Protein AF-A0A538CU78-F1 (afdb_monomer_lite)

Sequence (81 aa):
MAVREGLLALLGDGPSHGYQLKTGFEAATGGVWSLNVGQVYTTLERLERDGFVASTEADGQRSYRLTEDGVGELGAWWDST

Secondary structure (DSSP, 8-state):
--HHHHHHHHHHT--EEHHHHHHHHHHHTTTSSPPPHHHHHHHHHHHHHTTSEEEEEETTEEEEEE-HHHHHHHHHHHHT-

Structure (mmCIF, N/CA/C/O backbone):
data_AF-A0A538CU78-F1
#
_entry.id   AF-A0A538CU78-F1
#
loop_
_atom_site.group_PDB
_atom_site.id
_atom_site.type_symbol
_atom_site.label_atom_id
_atom_site.label_alt_id
_atom_site.label_comp_id
_atom_site.label_asym_id
_atom_site.label_entity_id
_atom_site.label_seq_id
_atom_site.pdbx_PDB_ins_code
_atom_site.Cartn_x
_atom_site.Cartn_y
_atom_site.Cartn_z
_atom_site.occupancy
_atom_site.B_iso_or_equiv
_atom_site.auth_seq_id
_atom_site.auth_comp_id
_atom_site.auth_asym_id
_atom_site.auth_atom_id
_atom_site.pdbx_PDB_model_num
ATOM 1 N N . MET A 1 1 ? 3.058 0.337 -15.202 1.00 62.19 1 MET A N 1
ATOM 2 C CA . MET A 1 1 ? 2.519 0.176 -13.838 1.00 62.19 1 MET A CA 1
ATOM 3 C C . MET A 1 1 ? 2.665 1.508 -13.126 1.00 62.19 1 MET A C 1
ATOM 5 O O . MET A 1 1 ? 3.797 1.959 -12.985 1.00 62.19 1 MET A O 1
ATOM 9 N N . ALA A 1 2 ? 1.571 2.190 -12.782 1.00 85.75 2 ALA A N 1
ATOM 10 C CA . ALA A 1 2 ? 1.665 3.357 -11.914 1.00 85.75 2 ALA A CA 1
ATOM 11 C C . ALA A 1 2 ? 1.611 2.895 -10.447 1.00 85.75 2 ALA A C 1
ATOM 13 O O . ALA A 1 2 ? 1.266 1.754 -10.132 1.00 85.75 2 ALA A O 1
ATOM 14 N N . VAL A 1 3 ? 2.015 3.780 -9.534 1.00 91.50 3 VAL A N 1
ATOM 15 C CA . VAL A 1 3 ? 2.093 3.481 -8.092 1.00 91.50 3 VAL A CA 1
ATOM 16 C C . VAL A 1 3 ? 0.750 3.011 -7.540 1.00 91.50 3 VAL A C 1
ATOM 18 O O . VAL A 1 3 ? 0.708 2.108 -6.714 1.00 91.50 3 VAL A O 1
ATOM 21 N N . ARG A 1 4 ? -0.346 3.595 -8.030 1.00 94.50 4 ARG A N 1
ATOM 22 C CA . ARG A 1 4 ? -1.707 3.234 -7.641 1.00 94.50 4 ARG A CA 1
ATOM 23 C C . ARG A 1 4 ? -1.998 1.755 -7.902 1.00 94.50 4 ARG A C 1
ATOM 25 O O . ARG A 1 4 ? -2.396 1.059 -6.974 1.00 94.50 4 ARG A O 1
ATOM 32 N N . GLU A 1 5 ? -1.762 1.276 -9.122 1.00 94.38 5 GLU A N 1
ATOM 33 C CA . GLU A 1 5 ? -2.044 -0.116 -9.494 1.00 94.38 5 GLU A CA 1
ATOM 34 C C . GLU A 1 5 ? -1.122 -1.078 -8.744 1.00 94.38 5 GLU A C 1
ATOM 36 O O . GLU A 1 5 ? -1.570 -2.122 -8.285 1.00 94.38 5 GLU A O 1
ATOM 41 N N . GLY A 1 6 ? 0.144 -0.702 -8.535 1.00 94.19 6 GLY A N 1
ATOM 42 C CA . GLY A 1 6 ? 1.063 -1.514 -7.737 1.00 94.19 6 GLY A CA 1
ATOM 43 C C . GLY A 1 6 ? 0.618 -1.668 -6.278 1.00 94.19 6 GLY A C 1
ATOM 44 O O . GLY A 1 6 ? 0.709 -2.759 -5.725 1.00 94.19 6 GLY A O 1
ATOM 45 N N . LEU A 1 7 ? 0.096 -0.608 -5.653 1.00 95.69 7 LEU A N 1
ATOM 46 C CA . LEU A 1 7 ? -0.431 -0.690 -4.286 1.00 95.69 7 LEU A CA 1
ATOM 47 C C . LEU A 1 7 ? -1.729 -1.503 -4.208 1.00 95.69 7 LEU A C 1
ATOM 49 O O . LEU A 1 7 ? -1.890 -2.272 -3.264 1.00 95.69 7 LEU A O 1
ATOM 53 N N . LEU A 1 8 ? -2.627 -1.368 -5.190 1.00 96.44 8 LEU A N 1
ATOM 54 C CA . LEU A 1 8 ? -3.830 -2.203 -5.275 1.00 96.44 8 LEU A CA 1
ATOM 55 C C . LEU A 1 8 ? -3.463 -3.684 -5.440 1.00 96.44 8 LEU A C 1
ATOM 57 O O . LEU A 1 8 ? -4.006 -4.518 -4.723 1.00 96.44 8 LEU A O 1
ATOM 61 N N . ALA A 1 9 ? -2.497 -3.996 -6.309 1.00 95.50 9 ALA A N 1
ATOM 62 C CA . ALA A 1 9 ? -2.024 -5.360 -6.529 1.00 95.50 9 ALA A CA 1
ATOM 63 C C . ALA A 1 9 ? -1.466 -5.990 -5.244 1.00 95.50 9 ALA A C 1
ATOM 65 O O . ALA A 1 9 ? -1.854 -7.099 -4.894 1.00 95.50 9 ALA A O 1
ATOM 66 N N . LEU A 1 10 ? -0.628 -5.262 -4.497 1.00 96.06 10 LEU A N 1
ATOM 67 C CA . LEU A 1 10 ? -0.080 -5.740 -3.221 1.00 96.06 10 LEU A CA 1
ATOM 68 C C . LEU A 1 10 ? -1.161 -5.960 -2.154 1.00 96.06 10 LEU A C 1
ATOM 70 O O . LEU A 1 10 ? -1.060 -6.884 -1.355 1.00 96.06 10 LEU A O 1
ATOM 74 N N . LEU A 1 11 ? -2.203 -5.125 -2.131 1.00 97.00 11 LEU A N 1
ATOM 75 C CA . LEU A 1 11 ? -3.342 -5.311 -1.228 1.00 97.00 11 LEU A CA 1
ATOM 76 C C . LEU A 1 11 ? -4.277 -6.451 -1.663 1.00 97.00 11 LEU A C 1
ATOM 78 O O . LEU A 1 11 ? -5.087 -6.902 -0.851 1.00 97.00 11 LEU A O 1
ATOM 82 N N . GLY A 1 12 ? -4.153 -6.930 -2.904 1.00 95.31 12 GLY A N 1
ATOM 83 C CA . GLY A 1 12 ? -4.817 -8.137 -3.398 1.00 95.31 12 GLY A CA 1
ATOM 84 C C . GLY A 1 12 ? -4.368 -9.407 -2.673 1.00 95.31 12 GLY A C 1
ATOM 85 O O . GLY A 1 12 ? -5.177 -10.314 -2.490 1.00 95.31 12 GLY A O 1
ATOM 86 N N . ASP A 1 13 ? -3.126 -9.434 -2.179 1.00 92.81 13 ASP A N 1
ATOM 87 C CA . ASP A 1 13 ? -2.578 -10.556 -1.404 1.00 92.81 13 ASP A CA 1
ATOM 88 C C . ASP A 1 13 ? -3.036 -10.547 0.068 1.00 92.81 13 ASP A C 1
ATOM 90 O O . ASP A 1 13 ? -2.906 -11.549 0.776 1.00 92.81 13 ASP A O 1
ATOM 94 N N . GLY A 1 14 ? -3.596 -9.429 0.543 1.00 93.56 14 GLY A N 1
ATOM 95 C CA . GLY A 1 14 ? -4.191 -9.300 1.871 1.00 93.56 14 GLY A CA 1
ATOM 96 C C . GLY A 1 14 ? -3.908 -7.965 2.573 1.00 93.56 14 GLY A C 1
ATOM 97 O O . GLY A 1 14 ? -3.172 -7.113 2.064 1.00 93.56 14 GLY A O 1
ATOM 98 N N . PRO A 1 15 ? -4.494 -7.760 3.773 1.00 95.19 15 PRO A N 1
ATOM 99 C CA . PRO A 1 15 ? -4.319 -6.529 4.531 1.00 95.19 15 PRO A CA 1
ATOM 100 C C . PRO A 1 15 ? -2.852 -6.259 4.866 1.00 95.19 15 PRO A C 1
ATOM 102 O O . PRO A 1 15 ? -2.147 -7.153 5.331 1.00 95.19 15 PRO A O 1
ATOM 105 N N . SER A 1 16 ? -2.404 -5.023 4.661 1.00 96.44 16 SER A N 1
ATOM 106 C CA . SER A 1 16 ? -0.997 -4.645 4.805 1.00 96.44 16 SER A CA 1
ATOM 107 C C . SER A 1 16 ? -0.824 -3.244 5.377 1.00 96.44 16 SER A C 1
ATOM 109 O O . SER A 1 16 ? -1.657 -2.352 5.205 1.00 96.44 16 SER A O 1
ATOM 111 N N . HIS A 1 17 ? 0.309 -3.019 6.033 1.00 95.56 17 HIS A N 1
ATOM 112 C CA . HIS A 1 17 ? 0.703 -1.702 6.524 1.00 95.56 17 HIS A CA 1
ATOM 113 C C . HIS A 1 17 ? 1.414 -0.882 5.444 1.00 95.56 17 HIS A C 1
ATOM 115 O O . HIS A 1 17 ? 2.101 -1.433 4.586 1.00 95.56 17 HIS A O 1
ATOM 121 N N . GLY A 1 18 ? 1.349 0.452 5.535 1.00 93.50 18 GLY A N 1
ATOM 122 C CA . GLY A 1 18 ? 1.983 1.349 4.555 1.00 93.50 18 GLY A CA 1
ATOM 123 C C . GLY A 1 18 ? 3.477 1.068 4.333 1.00 93.50 18 GLY A C 1
ATOM 124 O O . GLY A 1 18 ? 3.957 1.090 3.203 1.00 93.50 18 GLY A O 1
ATOM 125 N N . TYR A 1 19 ? 4.215 0.712 5.389 1.00 93.44 19 TYR A N 1
ATOM 126 C CA . TYR A 1 19 ? 5.624 0.334 5.252 1.00 93.44 19 TYR A CA 1
ATOM 127 C C . TYR A 1 19 ? 5.821 -1.000 4.514 1.00 93.44 19 TYR A C 1
ATOM 129 O O . TYR A 1 19 ? 6.703 -1.103 3.666 1.00 93.44 19 TYR A O 1
ATOM 137 N N . GLN A 1 20 ? 4.978 -2.002 4.781 1.00 94.94 20 GLN A N 1
ATOM 138 C CA . GLN A 1 20 ? 5.026 -3.284 4.067 1.00 94.94 20 GLN A CA 1
ATOM 139 C C . GLN A 1 20 ? 4.720 -3.092 2.582 1.00 94.94 20 GLN A C 1
ATOM 141 O O . GLN A 1 20 ? 5.413 -3.656 1.742 1.00 94.94 20 GLN A O 1
ATOM 146 N N . LEU A 1 21 ? 3.753 -2.231 2.258 1.00 95.62 21 LEU A N 1
ATOM 147 C CA . LEU A 1 21 ? 3.423 -1.882 0.879 1.00 95.62 21 LEU A CA 1
ATOM 148 C C . LEU A 1 21 ? 4.584 -1.183 0.165 1.00 95.62 21 LEU A C 1
ATOM 150 O O . LEU A 1 21 ? 4.884 -1.517 -0.977 1.00 95.62 21 LEU A O 1
ATOM 154 N N . LYS A 1 22 ? 5.291 -0.267 0.841 1.00 95.19 22 LYS A N 1
ATOM 155 C CA . LYS A 1 22 ? 6.518 0.346 0.308 1.00 95.19 22 LYS A CA 1
ATOM 156 C C . LYS A 1 22 ? 7.549 -0.721 -0.062 1.00 95.19 22 LYS A C 1
ATOM 158 O O . LYS A 1 22 ? 8.053 -0.731 -1.182 1.00 95.19 22 LYS A O 1
ATOM 163 N N . THR A 1 23 ? 7.873 -1.598 0.889 1.00 94.25 23 THR A N 1
ATOM 164 C CA . THR A 1 23 ? 8.891 -2.638 0.703 1.00 94.25 23 THR A CA 1
ATOM 165 C C . THR A 1 23 ? 8.478 -3.641 -0.371 1.00 94.25 23 THR A C 1
ATOM 167 O O . THR A 1 23 ? 9.299 -3.992 -1.213 1.00 94.25 23 THR A O 1
ATOM 170 N N . GLY A 1 24 ? 7.211 -4.059 -0.386 1.00 94.75 24 GLY A N 1
ATOM 171 C CA . GLY A 1 24 ? 6.659 -4.934 -1.418 1.00 94.75 24 GLY A CA 1
ATOM 172 C C . GLY A 1 24 ? 6.729 -4.305 -2.809 1.00 94.75 24 GLY A C 1
ATOM 173 O O . GLY A 1 24 ? 7.142 -4.966 -3.756 1.00 94.75 24 GLY A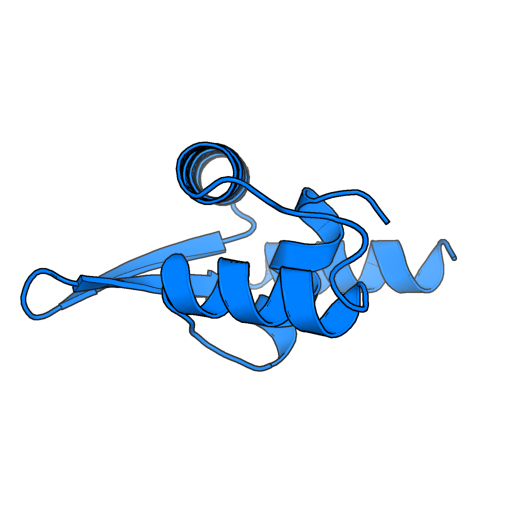 O 1
ATOM 174 N N . PHE A 1 25 ? 6.420 -3.012 -2.929 1.00 94.50 25 PHE A N 1
ATOM 175 C CA . PHE A 1 25 ? 6.493 -2.286 -4.198 1.00 94.50 25 PHE A CA 1
ATOM 176 C C . PHE A 1 25 ? 7.934 -2.174 -4.713 1.00 94.50 25 PHE A C 1
ATOM 178 O O . PHE A 1 25 ? 8.212 -2.441 -5.883 1.00 94.50 25 PHE A O 1
ATOM 185 N N . GLU A 1 26 ? 8.877 -1.816 -3.841 1.00 93.44 26 GLU A N 1
ATOM 186 C CA . GLU A 1 26 ? 10.300 -1.764 -4.194 1.00 93.44 26 GLU A CA 1
ATOM 187 C C . GLU A 1 26 ? 10.822 -3.151 -4.597 1.00 93.44 26 GLU A C 1
ATOM 189 O O . GLU A 1 26 ? 11.534 -3.268 -5.592 1.00 93.44 26 GLU A O 1
ATOM 194 N N . ALA A 1 27 ? 10.420 -4.216 -3.897 1.00 92.69 27 ALA A N 1
ATOM 195 C CA . ALA A 1 27 ? 10.781 -5.585 -4.259 1.00 92.69 27 ALA A CA 1
ATOM 196 C C . ALA A 1 27 ? 10.198 -6.004 -5.621 1.00 92.69 27 ALA A C 1
ATOM 198 O O . ALA A 1 27 ? 10.931 -6.518 -6.466 1.00 92.69 27 ALA A O 1
ATOM 199 N N . ALA A 1 28 ? 8.913 -5.732 -5.871 1.00 90.44 28 ALA A N 1
ATOM 200 C CA . ALA A 1 28 ? 8.236 -6.063 -7.127 1.00 90.44 28 ALA A CA 1
ATOM 201 C C . ALA A 1 28 ? 8.824 -5.320 -8.340 1.00 90.44 28 ALA A C 1
ATOM 203 O O . ALA A 1 28 ? 8.795 -5.825 -9.460 1.00 90.44 28 ALA A O 1
ATOM 204 N N . THR A 1 29 ? 9.397 -4.135 -8.121 1.00 89.12 29 THR A N 1
ATOM 205 C CA . THR A 1 29 ? 10.057 -3.331 -9.164 1.00 89.12 29 THR A CA 1
ATOM 206 C C . THR A 1 29 ? 11.565 -3.584 -9.265 1.00 89.12 29 THR A C 1
ATOM 208 O O . THR A 1 29 ? 12.262 -2.878 -9.996 1.00 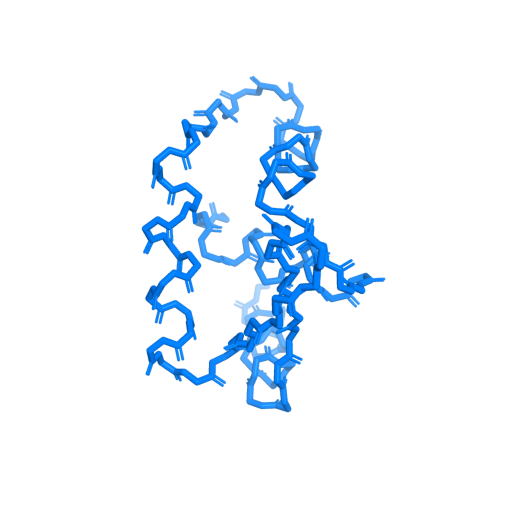89.12 29 THR A O 1
ATOM 211 N N . GLY A 1 30 ? 12.100 -4.571 -8.535 1.00 88.75 30 GLY A N 1
ATOM 212 C CA . GLY A 1 30 ? 13.530 -4.886 -8.529 1.00 88.75 30 GLY A CA 1
ATOM 213 C C . GLY A 1 30 ? 14.406 -3.762 -7.966 1.00 88.75 30 GLY A C 1
ATOM 214 O O . GLY A 1 30 ? 15.563 -3.629 -8.354 1.00 88.75 30 GLY A O 1
ATOM 215 N N . GLY A 1 31 ? 13.849 -2.907 -7.104 1.00 83.81 31 GLY A N 1
ATOM 216 C CA . GLY A 1 31 ? 14.527 -1.753 -6.511 1.00 83.81 31 GLY A CA 1
ATOM 217 C C . GLY A 1 31 ? 14.767 -0.587 -7.474 1.00 83.81 31 GLY A C 1
ATOM 218 O O . GLY A 1 31 ? 15.319 0.431 -7.063 1.00 83.81 31 GLY A O 1
ATOM 219 N N . VAL A 1 32 ? 14.343 -0.702 -8.739 1.00 83.06 32 VAL A N 1
ATOM 220 C CA . VAL A 1 32 ? 14.499 0.356 -9.752 1.00 83.06 32 VAL A CA 1
ATOM 221 C C . VAL A 1 32 ? 13.639 1.566 -9.405 1.00 83.06 32 VAL A C 1
ATOM 223 O O . VAL A 1 32 ? 14.030 2.706 -9.656 1.00 83.06 32 VAL A O 1
ATOM 226 N N . TRP A 1 33 ? 12.478 1.327 -8.793 1.00 83.19 33 TRP A N 1
ATOM 227 C CA . TRP A 1 33 ? 11.577 2.383 -8.373 1.00 83.19 33 TRP A CA 1
ATOM 228 C C . TRP A 1 33 ? 11.568 2.503 -6.852 1.00 83.19 33 TRP A C 1
ATOM 230 O O . TRP A 1 33 ? 10.905 1.732 -6.162 1.00 83.19 33 TRP A O 1
ATOM 240 N N . SER A 1 34 ? 12.269 3.509 -6.323 1.00 81.94 34 SER A N 1
ATOM 241 C CA . SER A 1 34 ? 12.153 3.842 -4.903 1.00 81.94 34 SER A CA 1
ATOM 242 C C . SER A 1 34 ? 10.940 4.732 -4.670 1.00 8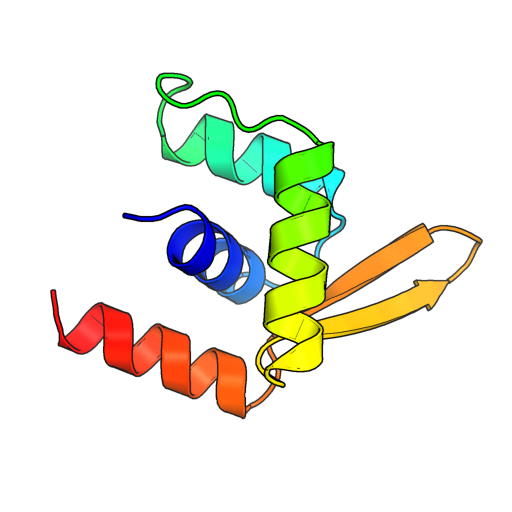1.94 34 SER A C 1
ATOM 244 O O . SER A 1 34 ? 10.847 5.853 -5.179 1.00 81.94 34 SER A O 1
ATOM 246 N N . LEU A 1 35 ? 9.991 4.204 -3.906 1.00 86.81 35 LEU A N 1
ATOM 247 C CA . LEU A 1 35 ? 8.776 4.901 -3.526 1.00 86.81 35 LEU A CA 1
ATOM 248 C C . LEU A 1 35 ? 8.984 5.512 -2.143 1.00 86.81 35 LEU A C 1
ATOM 250 O O . LEU A 1 35 ? 9.183 4.791 -1.167 1.00 86.81 35 LEU A O 1
ATOM 254 N N . ASN A 1 36 ? 8.946 6.839 -2.025 1.00 90.69 36 ASN A N 1
ATOM 255 C CA . ASN A 1 36 ? 9.061 7.450 -0.703 1.00 90.69 36 ASN A CA 1
ATOM 256 C C . ASN A 1 36 ? 7.803 7.167 0.140 1.00 90.69 36 ASN A C 1
ATOM 258 O O . ASN A 1 36 ? 6.698 7.005 -0.380 1.00 90.69 36 ASN A O 1
ATOM 262 N N . VAL A 1 37 ? 7.973 7.127 1.463 1.00 89.88 37 VAL A N 1
ATOM 263 C CA . VAL A 1 37 ? 6.892 6.754 2.387 1.00 89.88 37 VAL A CA 1
ATOM 264 C C . VAL A 1 37 ? 5.712 7.737 2.347 1.00 89.88 37 VAL A C 1
ATOM 266 O O . VAL A 1 37 ? 4.563 7.319 2.444 1.00 89.88 37 VAL A O 1
ATOM 269 N N . GLY A 1 38 ? 5.967 9.032 2.134 1.00 94.06 38 GLY A N 1
ATOM 270 C CA . GLY A 1 38 ? 4.908 10.037 2.015 1.00 94.06 38 GLY A CA 1
ATOM 271 C C . GLY A 1 38 ? 4.029 9.809 0.784 1.00 94.06 38 GLY A C 1
ATOM 272 O O . GLY A 1 38 ? 2.812 9.967 0.852 1.00 94.06 38 GLY A O 1
ATOM 273 N N . GLN A 1 39 ? 4.627 9.369 -0.324 1.00 94.31 39 GLN A N 1
ATOM 274 C CA . GLN A 1 39 ? 3.921 9.038 -1.554 1.00 94.31 39 GLN A CA 1
ATOM 275 C C . GLN A 1 39 ? 3.029 7.811 -1.370 1.00 94.31 39 GLN A C 1
ATOM 277 O O . GLN A 1 39 ? 1.897 7.837 -1.840 1.00 94.31 39 GLN A O 1
ATOM 282 N N . VAL A 1 40 ? 3.489 6.791 -0.635 1.00 95.56 40 VAL A N 1
ATOM 283 C CA . VAL A 1 40 ? 2.649 5.639 -0.264 1.00 95.56 40 VAL A CA 1
ATOM 284 C C . VAL A 1 40 ? 1.392 6.111 0.456 1.00 95.56 40 VAL A C 1
ATOM 286 O O . VAL A 1 40 ? 0.289 5.800 0.017 1.00 95.56 40 VAL A O 1
ATOM 289 N N . TYR A 1 41 ? 1.547 6.905 1.519 1.00 95.00 41 TYR A N 1
ATOM 290 C CA . TYR A 1 41 ? 0.404 7.387 2.294 1.00 95.00 41 TYR A CA 1
ATOM 291 C C . TYR A 1 41 ? -0.511 8.297 1.475 1.00 95.00 41 TYR A C 1
ATOM 293 O O . TYR A 1 41 ? -1.717 8.096 1.485 1.00 95.00 41 TYR A O 1
ATOM 301 N N . THR A 1 42 ? 0.044 9.204 0.669 1.00 96.12 42 THR A N 1
ATOM 302 C CA . THR A 1 42 ? -0.757 10.076 -0.209 1.00 96.12 42 THR A CA 1
ATOM 303 C C . THR A 1 42 ? -1.559 9.263 -1.229 1.00 96.12 42 THR A C 1
ATOM 305 O O . THR A 1 42 ? -2.686 9.618 -1.572 1.00 96.12 42 THR A O 1
ATOM 308 N N . THR A 1 43 ? -0.995 8.173 -1.759 1.00 96.50 43 THR A N 1
ATOM 309 C CA . THR A 1 43 ? -1.724 7.288 -2.673 1.00 96.50 43 THR A CA 1
ATOM 310 C C . THR A 1 43 ? -2.781 6.467 -1.937 1.00 96.50 43 THR A C 1
ATOM 312 O O . THR A 1 43 ? -3.892 6.359 -2.445 1.00 96.50 43 THR A O 1
ATOM 315 N N . LEU A 1 44 ? -2.485 5.952 -0.742 1.00 97.19 44 LEU A N 1
ATOM 316 C CA . LEU A 1 44 ? -3.455 5.228 0.086 1.00 97.19 44 LEU A CA 1
ATOM 317 C C . LEU A 1 44 ? -4.636 6.111 0.499 1.00 97.19 44 LEU A C 1
ATOM 319 O O . LEU A 1 44 ? -5.771 5.675 0.379 1.00 97.19 44 LEU A O 1
ATOM 323 N N . GLU A 1 45 ? -4.392 7.364 0.882 1.00 96.94 45 GLU A N 1
ATOM 324 C CA . GLU A 1 45 ? -5.445 8.340 1.195 1.00 96.94 45 GLU A CA 1
ATOM 325 C C . GLU A 1 45 ? -6.364 8.595 -0.004 1.00 96.94 45 GLU A C 1
ATOM 327 O O . GLU A 1 45 ? -7.578 8.705 0.149 1.00 96.94 45 GLU A O 1
ATOM 332 N N . ARG A 1 46 ? -5.802 8.672 -1.217 1.00 97.38 46 ARG A N 1
ATOM 333 C CA . ARG A 1 46 ? -6.598 8.818 -2.445 1.00 97.38 46 ARG A CA 1
ATOM 334 C C . ARG A 1 46 ? -7.410 7.564 -2.734 1.00 97.38 46 ARG A C 1
ATOM 336 O O . ARG A 1 46 ? -8.590 7.685 -3.020 1.00 97.38 46 ARG A O 1
ATOM 343 N N . LEU A 1 47 ? -6.801 6.386 -2.629 1.00 97.69 47 LEU A N 1
ATOM 344 C CA . LEU A 1 47 ? -7.495 5.111 -2.811 1.00 97.69 47 LEU A CA 1
ATOM 345 C C . LEU A 1 47 ? -8.624 4.922 -1.791 1.00 97.69 47 LEU A C 1
ATOM 347 O O . LEU A 1 47 ? -9.678 4.406 -2.144 1.00 97.69 47 LEU A O 1
ATOM 351 N N . GLU A 1 48 ? -8.418 5.360 -0.551 1.00 97.56 48 GLU A N 1
ATOM 352 C CA . GLU A 1 48 ? -9.424 5.321 0.509 1.00 97.56 48 GLU A CA 1
ATOM 353 C C . GLU A 1 48 ? -10.554 6.322 0.257 1.00 97.56 48 GLU A C 1
ATOM 355 O O . GLU A 1 48 ? -11.727 5.961 0.324 1.00 97.56 48 GLU A O 1
ATOM 360 N N . ARG A 1 49 ? -10.218 7.555 -0.140 1.00 97.75 49 ARG A N 1
ATOM 361 C CA . ARG A 1 49 ? -11.200 8.562 -0.568 1.00 97.75 49 ARG A CA 1
ATOM 362 C C . ARG A 1 49 ? -12.037 8.086 -1.756 1.00 97.75 49 ARG A C 1
ATOM 364 O O . ARG A 1 49 ? -13.232 8.359 -1.802 1.00 97.75 49 ARG A O 1
ATOM 371 N N . ASP A 1 50 ? -11.404 7.415 -2.711 1.00 97.31 50 ASP A N 1
ATOM 372 C CA . ASP A 1 50 ? -12.048 6.916 -3.925 1.00 97.31 50 ASP A CA 1
ATOM 373 C C . ASP A 1 50 ? -12.791 5.581 -3.678 1.00 97.31 50 ASP A C 1
ATOM 375 O O . ASP A 1 50 ? -13.429 5.061 -4.586 1.00 97.31 50 ASP A O 1
ATOM 379 N N . GLY A 1 51 ? -12.748 5.038 -2.453 1.00 97.75 51 GLY A N 1
ATOM 380 C CA . GLY A 1 51 ? -13.514 3.860 -2.036 1.00 97.75 51 GLY A CA 1
ATOM 381 C C . GLY A 1 51 ? -12.876 2.510 -2.366 1.00 97.75 51 GLY A C 1
ATOM 382 O O . GLY A 1 51 ? -13.4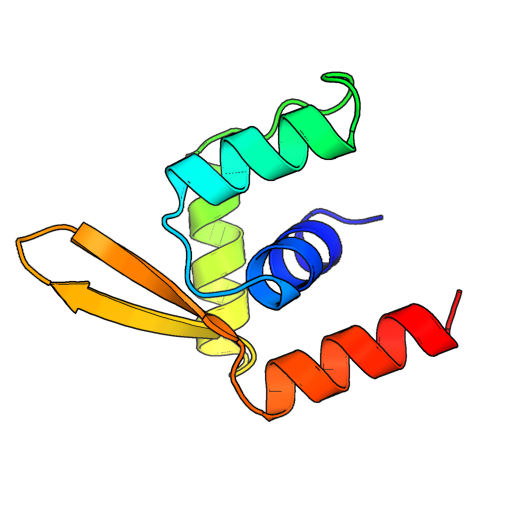65 1.478 -2.060 1.00 97.75 51 GLY A O 1
ATOM 383 N N . PHE A 1 52 ? -11.670 2.479 -2.936 1.00 98.06 52 PHE A N 1
ATOM 384 C CA . PHE A 1 52 ? -10.976 1.246 -3.338 1.00 98.06 52 PHE A CA 1
ATOM 385 C C . PHE A 1 52 ? -10.230 0.555 -2.191 1.00 98.06 52 PHE A C 1
ATOM 387 O O . PHE A 1 52 ? -9.951 -0.644 -2.237 1.00 98.06 52 PHE A O 1
ATOM 394 N N . VAL A 1 53 ? -9.874 1.310 -1.156 1.00 98.19 53 VAL A N 1
ATOM 395 C CA . VAL A 1 53 ? -9.149 0.811 0.015 1.00 98.19 53 VAL A CA 1
ATOM 396 C C . VAL A 1 53 ? -9.888 1.233 1.276 1.00 98.19 53 VAL A C 1
ATOM 398 O O . VAL A 1 53 ? -10.443 2.320 1.345 1.00 98.19 53 VAL A O 1
ATOM 401 N N . ALA A 1 54 ? -9.885 0.381 2.294 1.00 97.56 54 ALA A N 1
ATOM 402 C CA . ALA A 1 54 ? -10.333 0.733 3.633 1.00 97.56 54 ALA A CA 1
ATOM 403 C C . ALA A 1 54 ? -9.169 0.590 4.609 1.00 97.56 54 ALA A C 1
ATOM 405 O O . ALA A 1 54 ? -8.399 -0.372 4.516 1.00 97.56 54 ALA A O 1
ATOM 406 N N . SER A 1 55 ? -9.060 1.514 5.561 1.00 96.62 55 SER A N 1
ATOM 407 C CA . SER A 1 55 ? -8.114 1.389 6.661 1.00 96.62 55 SER A CA 1
ATOM 408 C C . SER A 1 55 ? -8.795 0.997 7.974 1.00 96.62 55 SER A C 1
ATOM 410 O O . SER A 1 55 ? -9.948 1.330 8.240 1.00 96.62 55 SER A O 1
ATOM 412 N N . THR A 1 56 ? -8.074 0.244 8.799 1.00 95.31 56 THR A N 1
ATOM 413 C CA . THR A 1 56 ? -8.422 -0.023 10.196 1.00 95.31 56 THR A CA 1
ATOM 414 C C . THR A 1 56 ? -7.237 0.348 11.067 1.00 95.31 56 THR A C 1
ATOM 416 O O . THR A 1 56 ? -6.085 0.140 10.683 1.00 95.31 56 THR A O 1
ATOM 419 N N . GLU A 1 57 ? -7.512 0.887 12.246 1.00 93.38 57 GLU A N 1
ATOM 420 C CA . GLU A 1 57 ? -6.485 1.245 13.215 1.00 93.38 57 GLU A CA 1
ATOM 421 C C . GLU A 1 57 ? -6.607 0.334 14.434 1.00 93.38 57 GLU A C 1
ATOM 423 O O . GLU A 1 57 ? -7.678 0.222 15.029 1.00 93.38 57 GLU A O 1
ATOM 428 N N . ALA A 1 58 ? -5.517 -0.353 14.768 1.00 86.56 58 ALA A N 1
ATOM 429 C CA . ALA A 1 58 ? -5.409 -1.203 15.947 1.00 86.56 58 ALA A CA 1
ATOM 430 C C . ALA A 1 58 ? -4.027 -0.994 16.570 1.00 86.56 58 ALA A C 1
ATOM 432 O O . ALA A 1 58 ? -3.036 -0.909 15.848 1.00 86.56 58 ALA A O 1
ATOM 433 N N . ASP A 1 59 ? -3.968 -0.856 17.896 1.00 86.31 59 ASP A N 1
ATOM 434 C CA . ASP A 1 59 ? -2.719 -0.689 18.656 1.00 86.31 59 ASP A CA 1
ATOM 435 C C . ASP A 1 59 ? -1.800 0.440 18.136 1.00 86.31 59 ASP A C 1
ATOM 437 O O . ASP A 1 59 ? -0.574 0.347 18.170 1.00 86.31 59 ASP A O 1
ATOM 441 N N . GLY A 1 60 ? -2.397 1.528 17.631 1.00 86.44 60 GLY A N 1
ATOM 442 C CA . GLY A 1 60 ? -1.669 2.673 17.068 1.00 86.44 60 GLY A CA 1
ATOM 443 C C . GLY A 1 60 ? -1.072 2.424 15.679 1.00 86.44 60 GLY A C 1
ATOM 444 O O . GLY A 1 60 ? -0.297 3.245 15.186 1.00 86.44 60 GLY A O 1
ATOM 445 N N . GLN A 1 61 ? -1.427 1.312 15.031 1.00 86.94 61 GLN A N 1
ATOM 446 C CA . GLN A 1 61 ? -0.952 0.947 13.706 1.00 86.94 61 GLN A CA 1
ATOM 447 C C . GLN A 1 61 ? -2.109 0.855 12.707 1.00 86.94 61 GLN A C 1
ATOM 449 O O . GLN A 1 61 ? -3.091 0.137 12.902 1.00 86.94 61 GLN A O 1
ATOM 454 N N . ARG A 1 62 ? -1.970 1.574 11.588 1.00 93.75 62 ARG A N 1
ATOM 455 C CA . ARG A 1 62 ? -2.948 1.558 10.498 1.00 93.75 62 ARG A CA 1
ATOM 456 C C . ARG A 1 62 ? -2.667 0.409 9.533 1.00 93.75 62 ARG A C 1
ATOM 458 O O . ARG A 1 62 ? -1.563 0.300 8.991 1.00 93.75 62 ARG A O 1
ATOM 465 N N . SER A 1 63 ? -3.659 -0.445 9.323 1.00 95.81 63 SER A N 1
ATOM 466 C CA . SER A 1 63 ? -3.673 -1.509 8.317 1.00 95.81 63 SER A CA 1
ATOM 467 C C . SER A 1 63 ? -4.641 -1.140 7.200 1.00 95.81 63 SER A C 1
ATOM 469 O O . SER A 1 63 ? -5.691 -0.562 7.469 1.00 95.81 63 SER A O 1
ATOM 471 N N . TYR A 1 64 ? -4.287 -1.456 5.960 1.00 97.62 64 TYR A N 1
ATOM 472 C CA . TYR A 1 64 ? -5.074 -1.167 4.766 1.00 97.62 64 TYR A CA 1
ATOM 473 C C . TYR A 1 64 ? -5.512 -2.472 4.114 1.00 97.62 64 TYR A C 1
ATOM 475 O O . TYR A 1 64 ? -4.754 -3.437 4.111 1.00 97.62 64 TYR A O 1
ATOM 483 N N . ARG A 1 65 ? -6.713 -2.503 3.538 1.00 97.69 65 ARG A N 1
ATOM 484 C CA . ARG A 1 65 ? -7.250 -3.646 2.784 1.00 97.69 65 ARG A CA 1
ATOM 485 C C . ARG A 1 65 ? -8.020 -3.170 1.558 1.00 97.69 65 ARG A C 1
ATOM 487 O O . ARG A 1 65 ? -8.582 -2.076 1.595 1.00 97.69 65 ARG A O 1
ATOM 494 N N . LEU A 1 66 ? -8.112 -4.000 0.520 1.00 97.81 66 LEU A N 1
ATOM 495 C CA . LEU A 1 66 ? -9.040 -3.739 -0.583 1.00 97.81 66 LEU A CA 1
ATOM 496 C C . LEU A 1 66 ? -10.498 -3.783 -0.105 1.00 97.81 66 LEU A C 1
ATOM 498 O O . LEU A 1 66 ? -10.874 -4.568 0.776 1.00 97.81 66 LEU A O 1
ATOM 502 N N . THR A 1 67 ? -11.311 -2.927 -0.710 1.00 98.12 67 THR A N 1
ATOM 503 C CA . THR A 1 67 ? -12.773 -3.031 -0.702 1.00 98.12 67 THR A CA 1
ATOM 504 C C . THR A 1 67 ? -13.242 -3.897 -1.872 1.00 98.12 67 THR A C 1
ATOM 506 O O . THR A 1 67 ? -12.443 -4.291 -2.721 1.00 98.12 67 THR A O 1
ATOM 509 N N . GLU A 1 68 ? -14.542 -4.182 -1.941 1.00 96.25 68 GLU A N 1
ATOM 510 C CA . GLU A 1 68 ? -15.136 -4.866 -3.099 1.00 96.25 68 GLU A CA 1
ATOM 511 C C . GLU A 1 68 ? -14.906 -4.068 -4.394 1.00 96.25 68 GLU A C 1
ATOM 513 O O . GLU A 1 68 ? -14.464 -4.635 -5.394 1.00 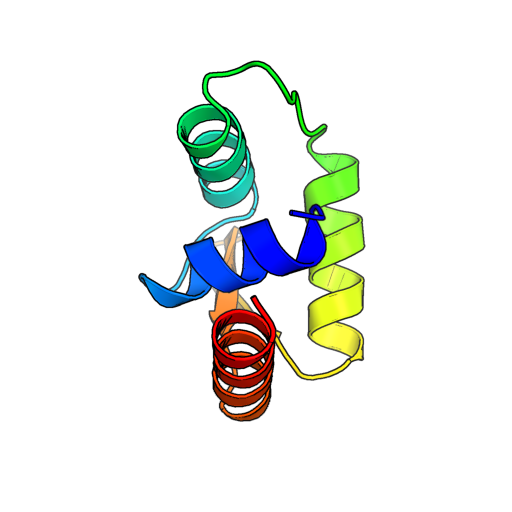96.25 68 GLU A O 1
ATOM 518 N N . ASP A 1 69 ? -15.081 -2.744 -4.343 1.00 96.81 69 ASP A N 1
ATOM 519 C CA . ASP A 1 69 ? -14.800 -1.846 -5.469 1.00 96.81 69 ASP A CA 1
ATOM 520 C C . ASP A 1 69 ? -13.315 -1.866 -5.858 1.00 96.81 69 ASP A C 1
ATOM 522 O O . ASP A 1 69 ? -12.975 -1.869 -7.039 1.00 96.81 69 ASP A O 1
ATOM 526 N N . GLY A 1 70 ? -12.413 -1.931 -4.873 1.00 96.31 70 GLY A N 1
ATOM 527 C CA . GLY A 1 70 ? -10.973 -2.033 -5.112 1.00 96.31 70 GLY A CA 1
ATOM 528 C C . GLY A 1 70 ? -10.559 -3.330 -5.803 1.00 96.31 70 GLY A C 1
ATOM 529 O O . GLY A 1 70 ? -9.676 -3.309 -6.659 1.00 96.31 70 GLY A O 1
ATOM 530 N N . VAL A 1 71 ? -11.207 -4.451 -5.470 1.00 95.06 71 VAL A N 1
ATOM 531 C CA . VAL A 1 71 ? -10.998 -5.732 -6.165 1.00 95.06 71 VAL A CA 1
ATOM 532 C C . VAL A 1 71 ? -11.479 -5.642 -7.614 1.00 95.06 71 VAL A C 1
ATOM 534 O O . VAL A 1 71 ? -10.770 -6.089 -8.516 1.00 95.06 71 VAL A O 1
ATOM 537 N N . GLY A 1 72 ? -12.647 -5.035 -7.851 1.00 94.88 72 GLY A N 1
ATOM 538 C CA . GLY A 1 72 ? -13.178 -4.828 -9.201 1.00 94.88 72 GLY A CA 1
ATOM 539 C C . GLY A 1 72 ? -12.270 -3.951 -10.065 1.00 94.88 72 GLY A C 1
ATOM 540 O O . GLY A 1 72 ? -11.967 -4.304 -11.202 1.00 94.88 72 GLY A O 1
ATOM 541 N N . GLU A 1 73 ? -11.779 -2.850 -9.503 1.00 94.25 73 GLU A N 1
ATOM 542 C CA . GLU A 1 73 ? -10.841 -1.941 -10.163 1.00 94.25 73 GLU A CA 1
ATOM 543 C C . GLU A 1 73 ? -9.518 -2.627 -10.529 1.00 94.25 73 GLU A C 1
ATOM 545 O O . GLU A 1 73 ? -9.001 -2.459 -11.635 1.00 94.25 73 GLU A O 1
ATOM 550 N N . LEU A 1 74 ? -8.972 -3.426 -9.611 1.00 92.88 74 LEU A N 1
ATOM 551 C CA . LEU A 1 74 ? -7.750 -4.181 -9.853 1.00 92.88 74 LEU A CA 1
ATOM 552 C C . LEU A 1 74 ? -7.945 -5.230 -10.966 1.00 92.88 74 LEU A C 1
ATOM 554 O O . LEU A 1 74 ? -7.081 -5.3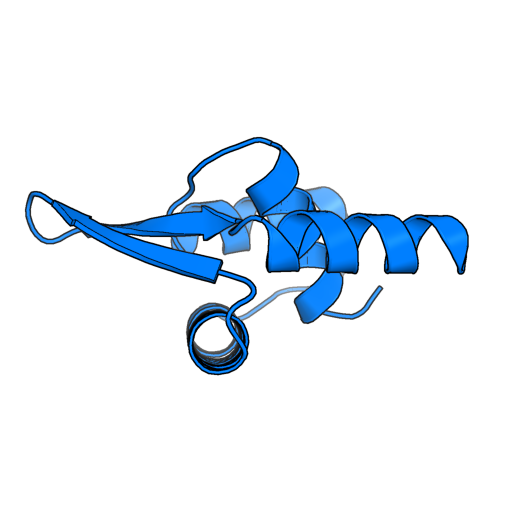70 -11.831 1.00 92.88 74 LEU A O 1
ATOM 558 N N . GLY A 1 75 ? -9.100 -5.906 -10.985 1.00 91.31 75 GLY A N 1
ATOM 559 C CA . GLY A 1 75 ? -9.508 -6.811 -12.064 1.00 91.31 75 GLY A CA 1
ATOM 560 C C . GLY A 1 75 ? -9.595 -6.116 -13.422 1.00 91.31 75 GLY A C 1
ATOM 561 O O . GLY A 1 75 ? -8.956 -6.546 -14.379 1.00 91.31 75 GLY A O 1
ATOM 562 N N . ALA A 1 76 ? -10.310 -4.990 -13.487 1.00 90.50 76 ALA A N 1
ATOM 563 C CA . ALA A 1 76 ? -10.456 -4.206 -14.712 1.00 90.50 76 ALA A CA 1
ATOM 564 C C . ALA A 1 76 ? -9.102 -3.737 -15.270 1.00 90.50 76 ALA A C 1
ATOM 566 O O . ALA A 1 76 ? -8.898 -3.716 -16.484 1.00 90.50 76 ALA A O 1
ATOM 567 N N . TRP A 1 77 ? -8.159 -3.387 -14.390 1.00 89.12 77 TRP A N 1
ATOM 568 C CA . TRP A 1 77 ? -6.803 -3.045 -14.801 1.00 89.12 77 TRP A CA 1
ATOM 569 C C . TRP A 1 77 ? -6.052 -4.238 -15.416 1.00 89.12 77 TRP A C 1
ATOM 571 O O . TRP A 1 77 ? -5.442 -4.072 -16.478 1.00 89.12 77 TRP A O 1
ATOM 581 N N . TRP A 1 78 ? -6.118 -5.429 -14.808 1.00 85.12 78 TRP A N 1
ATOM 582 C CA . TRP A 1 78 ? -5.497 -6.636 -15.371 1.00 85.12 78 TRP A CA 1
ATOM 583 C C . TRP A 1 78 ? -6.068 -7.006 -16.737 1.00 85.12 78 TRP A C 1
ATOM 585 O O . TRP A 1 78 ? -5.298 -7.330 -17.634 1.00 85.12 78 TRP A O 1
ATOM 595 N N . ASP A 1 79 ? -7.382 -6.889 -16.917 1.00 87.50 79 ASP A N 1
ATOM 596 C CA . ASP A 1 79 ? -8.042 -7.188 -18.193 1.00 87.50 79 ASP A CA 1
ATOM 597 C C . ASP A 1 79 ? -7.717 -6.158 -19.293 1.00 87.50 79 ASP A C 1
ATOM 599 O O . ASP A 1 79 ? -7.892 -6.428 -20.482 1.00 87.50 79 ASP A O 1
ATOM 603 N N . SER A 1 80 ? -7.250 -4.964 -18.911 1.00 79.38 80 SER A N 1
ATOM 604 C CA . SER A 1 80 ? -6.867 -3.892 -19.840 1.00 79.38 80 SER A CA 1
ATOM 605 C C . SER A 1 80 ? -5.408 -3.948 -20.316 1.00 79.38 80 SER A C 1
ATOM 607 O O . SER A 1 80 ? -5.011 -3.107 -21.129 1.00 79.38 80 SER A O 1
ATOM 609 N N . THR A 1 81 ? -4.615 -4.899 -19.804 1.00 56.41 81 THR A N 1
ATOM 610 C CA . THR A 1 81 ? -3.181 -5.072 -20.106 1.00 56.41 81 THR A CA 1
ATOM 611 C C . THR A 1 81 ? -2.949 -6.257 -21.035 1.00 56.41 81 THR A C 1
ATOM 613 O O . THR A 1 81 ? -2.165 -6.088 -21.997 1.00 56.41 81 THR A O 1
#

Foldseek 3Di:
DDLLLQLLVVLVVHKDFLVVSQVSSCVVVVVPDRDDSVNSVVSQVVCVVVPQKDWDDDPNTIIIHGDPVVVVVNVVVVVVD

pLDDT: mean 92.41, std 6.87, range [56.41, 98.19]

Radius of gyration: 11.99 Å; chains: 1; bounding box: 30×21×39 Å